Protein AF-A0A3D3F2E3-F1 (afdb_monomer)

Mean predicted aligned error: 3.45 Å

Secondary structure (DSSP, 8-state):
-EEEEEEESS-SS---S-EEEEEE-----TT----------HHHH-EE-TTS-EEPPPEEEEEEEESSTT---SEEEEEE-

Foldseek 3Di:
DKWKWKDFPDDLDDDDRIDTLDDDDDDADVPDDDDDDDDDDQQSQWDQHPVRDTGRDWGKMKMDGDPDDPDPPRIDMDTDD

Sequence (81 aa):
VVQLYTRQLTASVTRPVKELKGFRKIALKAGETQQVTFELTPEDLAFYGIEGKKKAEAGALKLWVAQHSADDTNEISFSIQ

Nearest PDB structures (foldseek):
  5tf0-assembly1_B  TM=9.674E-01  e=1.748E-05  Bacteroides intestinalis DSM 17393
  6r5r-assembly1_A  TM=9.659E-01  e=1.983E-05  Pseudomonas aeruginosa PAO1
  6r5i-assembly1_B  TM=9.660E-01  e=2.397E-05  Pseudomonas aeruginosa PAO1
  6r5n-assembly1_A  TM=9.622E-01  e=2.553E-05  Pseudomonas aeruginosa PAO1
  7eap-assembly1_A  TM=9.028E-01  e=6.396E-04  Aspergillus oryzae RIB40

pLDDT: mean 93.15, std 3.34, range [78.19, 97.69]

Structure (mmCIF, N/CA/C/O backbone):
data_AF-A0A3D3F2E3-F1
#
_entry.id   AF-A0A3D3F2E3-F1
#
loop_
_atom_site.group_PDB
_atom_site.id
_atom_site.type_symbol
_atom_site.label_atom_id
_atom_site.label_alt_id
_atom_site.label_comp_id
_atom_site.label_asym_id
_atom_site.label_entity_id
_atom_site.label_seq_id
_atom_site.pdbx_PDB_ins_code
_atom_site.Cartn_x
_atom_site.Cartn_y
_atom_site.Cartn_z
_atom_site.occupancy
_atom_site.B_iso_or_equiv
_atom_site.auth_seq_id
_atom_site.auth_comp_id
_atom_site.auth_asym_id
_atom_site.auth_atom_id
_atom_site.pdbx_PDB_model_num
ATOM 1 N N . VAL A 1 1 ? -10.404 -1.984 10.174 1.00 93.62 1 VAL A N 1
ATOM 2 C CA . VAL A 1 1 ? -9.107 -2.476 9.639 1.00 93.62 1 VAL A CA 1
ATOM 3 C C . VAL A 1 1 ? -8.514 -1.351 8.823 1.00 93.62 1 VAL A C 1
ATOM 5 O O . VAL A 1 1 ? -9.259 -0.763 8.055 1.00 93.62 1 VAL A O 1
ATOM 8 N N . VAL A 1 2 ? -7.238 -1.031 9.015 1.00 96.19 2 VAL A N 1
ATOM 9 C CA . VAL A 1 2 ? -6.534 0.001 8.236 1.00 96.19 2 VAL A CA 1
ATOM 10 C C . VAL A 1 2 ? -5.766 -0.689 7.115 1.00 96.19 2 VAL A C 1
ATOM 12 O O . VAL A 1 2 ? -5.094 -1.689 7.378 1.00 96.19 2 VAL A O 1
ATOM 15 N N . GLN A 1 3 ? -5.890 -0.205 5.882 1.00 97.12 3 GLN A N 1
ATOM 16 C CA . GLN A 1 3 ? -5.350 -0.853 4.684 1.00 97.12 3 GLN A CA 1
ATOM 17 C C . GLN A 1 3 ? -4.422 0.103 3.933 1.00 97.12 3 GLN A C 1
ATOM 19 O O . GLN A 1 3 ? -4.703 1.293 3.848 1.00 97.12 3 GLN A O 1
ATOM 24 N N . LEU A 1 4 ? -3.323 -0.427 3.400 1.00 96.81 4 LEU A N 1
ATOM 25 C CA . LEU A 1 4 ? -2.325 0.299 2.625 1.00 96.81 4 LEU A CA 1
ATOM 26 C C . LEU A 1 4 ? -2.384 -0.147 1.168 1.00 96.81 4 LEU A C 1
ATOM 28 O O . LEU A 1 4 ? -2.110 -1.313 0.868 1.00 96.81 4 LEU A O 1
ATOM 32 N N . TYR A 1 5 ? -2.670 0.789 0.271 1.00 96.88 5 TYR A N 1
ATOM 33 C CA . TYR A 1 5 ? -2.678 0.554 -1.168 1.00 96.88 5 TYR A CA 1
ATOM 34 C C . TYR A 1 5 ? -1.591 1.342 -1.874 1.00 96.88 5 TYR A C 1
ATOM 36 O O . TYR A 1 5 ? -1.274 2.458 -1.472 1.00 96.88 5 TYR A O 1
ATOM 44 N N . THR A 1 6 ? -1.087 0.795 -2.976 1.00 95.81 6 THR A N 1
ATOM 45 C CA . THR A 1 6 ? -0.181 1.498 -3.888 1.00 95.81 6 THR A CA 1
ATOM 46 C C . THR A 1 6 ? -0.647 1.385 -5.329 1.00 95.81 6 THR A C 1
ATOM 48 O O . THR A 1 6 ? -1.227 0.371 -5.723 1.00 95.81 6 THR A O 1
ATOM 51 N N . ARG A 1 7 ? -0.321 2.387 -6.138 1.00 94.94 7 ARG A N 1
ATOM 52 C CA . ARG A 1 7 ? -0.489 2.386 -7.590 1.00 94.94 7 ARG A CA 1
ATOM 53 C C . ARG A 1 7 ? 0.773 2.918 -8.223 1.00 94.94 7 ARG A C 1
ATOM 55 O O . ARG A 1 7 ? 1.211 4.015 -7.893 1.00 94.94 7 ARG A O 1
ATOM 62 N N . GLN A 1 8 ? 1.294 2.188 -9.191 1.00 92.94 8 GLN A N 1
ATOM 63 C CA . GLN A 1 8 ? 2.384 2.682 -10.009 1.00 92.94 8 GLN A CA 1
ATOM 64 C C . GLN A 1 8 ? 1.820 3.401 -11.235 1.00 92.94 8 GLN A C 1
ATOM 66 O O . GLN A 1 8 ? 1.013 2.830 -11.967 1.00 92.94 8 GLN A O 1
ATOM 71 N N . LEU A 1 9 ? 2.185 4.675 -11.417 1.00 90.94 9 LEU A N 1
ATOM 72 C CA . LEU A 1 9 ? 1.682 5.500 -12.522 1.00 90.94 9 LEU A CA 1
ATOM 73 C C . LEU A 1 9 ? 2.428 5.221 -13.826 1.00 90.94 9 LEU A C 1
ATOM 75 O O . LEU A 1 9 ? 1.819 5.251 -14.893 1.00 90.94 9 LEU A O 1
ATOM 79 N N . THR A 1 10 ? 3.717 4.902 -13.717 1.00 85.44 10 THR A N 1
ATOM 80 C CA . THR A 1 10 ? 4.582 4.561 -14.847 1.00 85.44 10 THR A CA 1
ATOM 81 C C . THR A 1 10 ? 5.309 3.258 -14.542 1.00 85.44 10 THR A C 1
ATOM 83 O O . THR A 1 10 ? 6.035 3.169 -13.553 1.00 85.44 10 THR A O 1
ATOM 86 N N . ALA A 1 11 ? 5.091 2.248 -15.379 1.00 87.31 11 ALA A N 1
ATOM 87 C CA . ALA A 1 11 ? 5.722 0.937 -15.287 1.00 87.31 11 ALA A CA 1
ATOM 88 C C . ALA A 1 11 ? 5.930 0.366 -16.694 1.00 87.31 11 ALA A C 1
ATOM 90 O O . ALA A 1 11 ? 5.165 0.675 -17.611 1.00 87.31 11 ALA A O 1
ATOM 91 N N . SER A 1 12 ? 6.933 -0.494 -16.855 1.00 88.31 12 SER A N 1
ATOM 92 C CA . SER A 1 12 ? 7.227 -1.186 -18.117 1.00 88.31 12 SER A CA 1
ATOM 93 C C . SER A 1 12 ? 6.124 -2.148 -18.573 1.00 88.31 12 SER A C 1
ATOM 95 O O . SER A 1 12 ? 6.050 -2.492 -19.751 1.00 88.31 12 SER A O 1
ATOM 97 N N . VAL A 1 13 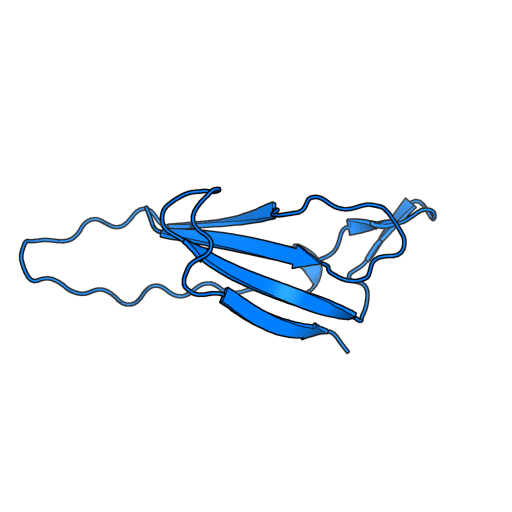? 5.251 -2.574 -17.655 1.00 90.62 13 VAL A N 1
ATOM 98 C CA . VAL A 1 13 ? 4.098 -3.443 -17.925 1.00 90.62 13 VAL A CA 1
ATOM 99 C C . VAL A 1 13 ? 2.833 -2.869 -17.300 1.00 90.62 13 VAL A C 1
ATOM 101 O O . VAL A 1 13 ? 2.886 -2.075 -16.362 1.00 90.62 13 VAL A O 1
ATOM 104 N N . THR A 1 14 ? 1.675 -3.302 -17.800 1.00 90.94 14 THR A N 1
ATOM 105 C CA . THR A 1 14 ? 0.387 -2.914 -17.211 1.00 90.94 14 THR A CA 1
ATOM 106 C C . THR A 1 14 ? 0.294 -3.426 -15.777 1.00 90.94 14 THR A C 1
ATOM 108 O O . THR A 1 14 ? 0.509 -4.610 -15.517 1.00 90.94 14 THR A O 1
ATOM 111 N N . ARG A 1 15 ? -0.051 -2.531 -14.848 1.00 91.44 15 ARG A N 1
ATOM 112 C CA . ARG A 1 15 ? -0.209 -2.835 -13.423 1.00 91.44 15 ARG A CA 1
ATOM 113 C C . ARG A 1 15 ? -1.631 -2.529 -12.940 1.00 91.44 15 ARG A C 1
ATOM 115 O O . ARG A 1 15 ? -2.312 -1.702 -13.550 1.00 91.44 15 ARG A O 1
ATOM 122 N N . PRO A 1 16 ? -2.092 -3.166 -11.849 1.00 91.94 16 PRO A N 1
ATOM 123 C CA . PRO A 1 16 ? -3.368 -2.836 -11.229 1.00 91.94 16 PRO A CA 1
ATOM 124 C C . PRO A 1 16 ? -3.459 -1.362 -10.822 1.00 91.94 16 PRO A C 1
ATOM 126 O O . PRO A 1 16 ? -2.480 -0.742 -10.406 1.00 91.94 16 PRO A O 1
ATOM 129 N N . VAL A 1 17 ? -4.675 -0.815 -10.880 1.00 92.62 17 VAL A N 1
ATOM 130 C CA . VAL A 1 17 ? -4.958 0.567 -10.460 1.00 92.62 17 VAL A CA 1
ATOM 131 C C . VAL A 1 17 ? -4.753 0.755 -8.955 1.00 92.62 17 VAL A C 1
ATOM 133 O O . VAL A 1 17 ? -4.376 1.839 -8.538 1.00 92.62 17 VAL A O 1
ATOM 136 N N . LYS A 1 18 ? -4.969 -0.280 -8.139 1.00 94.19 18 LYS A N 1
ATOM 137 C CA . LYS A 1 18 ? -4.607 -0.308 -6.718 1.00 94.19 18 LYS A CA 1
ATOM 138 C C . LYS A 1 18 ? -4.182 -1.717 -6.334 1.00 94.19 18 LYS A C 1
ATOM 140 O O . LYS A 1 18 ? -4.884 -2.680 -6.631 1.00 94.19 18 LYS A O 1
ATOM 145 N N . GLU A 1 19 ? -3.067 -1.823 -5.630 1.00 95.50 19 GLU A N 1
ATOM 146 C CA . GLU A 1 19 ? -2.567 -3.067 -5.052 1.00 95.50 19 GLU A CA 1
ATOM 147 C C . GLU A 1 19 ? -2.521 -2.946 -3.533 1.00 95.50 19 GLU A C 1
ATOM 149 O O . GLU A 1 19 ? -1.949 -1.988 -3.018 1.00 95.50 19 GLU A O 1
ATOM 154 N N . LEU A 1 20 ? -3.099 -3.911 -2.813 1.00 96.12 20 LEU A N 1
ATOM 155 C CA . LEU A 1 20 ? -2.987 -3.978 -1.357 1.00 96.12 20 LEU A CA 1
ATOM 156 C C . LEU A 1 20 ? -1.563 -4.412 -0.986 1.00 96.12 20 LEU A 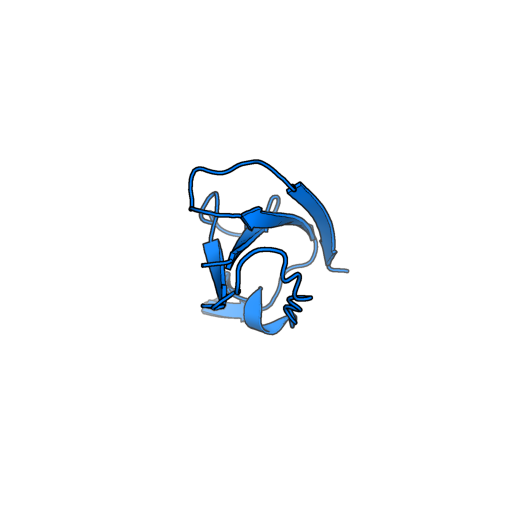C 1
ATOM 158 O O . LEU A 1 20 ? -1.154 -5.522 -1.321 1.00 96.12 20 LEU A O 1
ATOM 162 N N . LYS A 1 21 ? -0.825 -3.552 -0.284 1.00 95.44 21 LYS A N 1
ATOM 163 C CA . LYS A 1 21 ? 0.536 -3.841 0.199 1.00 95.44 21 LYS A CA 1
ATOM 164 C C . LYS A 1 21 ? 0.577 -4.253 1.657 1.00 95.44 21 LYS A C 1
ATOM 166 O O . LYS A 1 21 ? 1.462 -4.991 2.066 1.00 95.44 21 LYS A O 1
ATOM 171 N N . GLY A 1 22 ? -0.406 -3.834 2.441 1.00 95.75 22 GLY A N 1
ATOM 172 C CA . GLY A 1 22 ? -0.481 -4.233 3.835 1.00 95.75 22 GLY A CA 1
ATOM 173 C C . GLY A 1 22 ? -1.808 -3.878 4.468 1.00 95.75 22 GLY A C 1
ATOM 174 O O . GLY A 1 22 ? -2.569 -3.059 3.964 1.00 95.75 22 GLY A O 1
ATOM 175 N N . PHE A 1 23 ? -2.086 -4.495 5.609 1.00 96.69 23 PHE A N 1
ATOM 176 C CA . PHE A 1 23 ? -3.202 -4.108 6.456 1.00 96.69 23 PHE A CA 1
ATOM 177 C C . PHE A 1 23 ? -2.855 -4.322 7.928 1.00 96.69 23 PHE A C 1
ATOM 179 O O . PHE A 1 23 ? -1.959 -5.097 8.282 1.00 96.69 23 PHE A O 1
ATOM 186 N N . ARG A 1 24 ? -3.569 -3.615 8.799 1.00 96.56 24 ARG A N 1
ATOM 187 C CA . ARG A 1 24 ? -3.497 -3.762 10.253 1.00 96.56 24 ARG A CA 1
ATOM 188 C C . ARG A 1 24 ? -4.910 -3.824 10.819 1.00 96.56 24 ARG A C 1
ATOM 190 O O . ARG A 1 24 ? -5.744 -2.944 10.585 1.0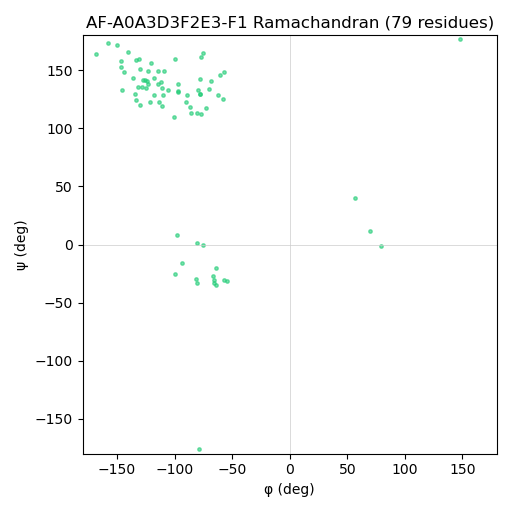0 96.56 24 ARG A O 1
ATOM 197 N N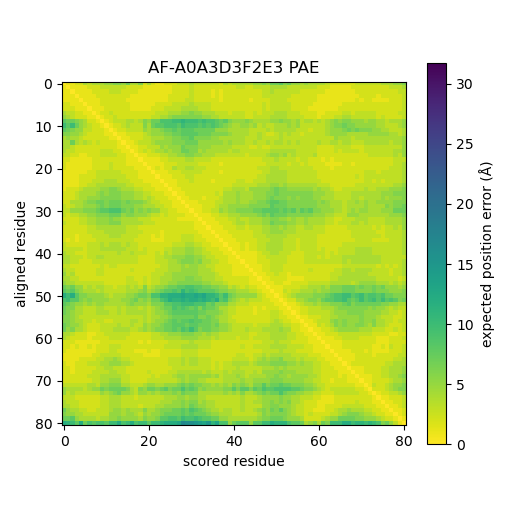 . LYS A 1 25 ? -5.196 -4.895 11.558 1.00 95.94 25 LYS A N 1
ATOM 198 C CA . LYS A 1 25 ? -6.400 -4.989 12.386 1.00 95.94 25 LYS A CA 1
ATOM 199 C C . LYS A 1 25 ? -6.062 -4.370 13.737 1.00 95.94 25 LYS A C 1
ATOM 201 O O . LYS A 1 25 ? -5.155 -4.847 14.406 1.00 95.94 25 LYS A O 1
ATOM 206 N N . ILE A 1 26 ? -6.772 -3.308 14.093 1.00 95.19 26 ILE A N 1
ATOM 207 C CA . ILE A 1 26 ? -6.632 -2.618 15.375 1.00 95.19 26 ILE A CA 1
ATOM 208 C C . ILE A 1 26 ? -7.960 -2.708 16.118 1.00 95.19 26 ILE A C 1
ATOM 210 O O . ILE A 1 26 ? -9.022 -2.673 15.489 1.00 95.19 26 ILE A O 1
ATOM 214 N N . ALA A 1 27 ? -7.887 -2.854 17.435 1.00 95.50 27 ALA A N 1
ATOM 215 C CA . ALA A 1 27 ? -9.024 -2.741 18.331 1.00 95.50 27 ALA A CA 1
ATOM 216 C C . ALA A 1 27 ? -8.837 -1.453 19.132 1.00 95.50 27 ALA A C 1
ATOM 218 O O . ALA A 1 27 ? -7.766 -1.245 19.689 1.00 95.50 27 ALA A O 1
ATOM 219 N N . LEU A 1 28 ? -9.860 -0.604 19.157 1.00 96.00 28 LEU A N 1
ATOM 220 C CA . LEU A 1 28 ? -9.852 0.666 19.878 1.00 96.00 28 LEU A CA 1
ATOM 221 C C . LEU A 1 28 ? -11.015 0.678 20.862 1.00 96.00 28 LEU A C 1
ATOM 223 O O . LEU A 1 28 ? -12.128 0.268 20.517 1.00 96.00 28 LEU A O 1
ATOM 227 N N . LYS A 1 29 ? -10.773 1.165 22.075 1.00 97.56 29 LYS A N 1
ATOM 228 C CA . LYS A 1 29 ? -11.839 1.524 23.013 1.00 97.56 29 LYS A CA 1
ATOM 229 C C . LYS A 1 29 ? -12.483 2.848 22.598 1.00 97.56 29 LYS A C 1
ATOM 231 O O . LYS A 1 29 ? -11.937 3.614 21.806 1.00 97.56 29 LYS A O 1
ATOM 236 N N . ALA A 1 30 ? -13.655 3.140 23.160 1.00 97.38 30 ALA A N 1
ATOM 237 C CA . ALA A 1 30 ? -14.306 4.429 22.952 1.00 97.38 30 ALA A CA 1
ATOM 238 C C . ALA A 1 30 ? -13.381 5.578 23.398 1.00 97.38 30 ALA A C 1
ATOM 240 O O . ALA A 1 30 ? -12.904 5.585 24.531 1.00 97.38 30 ALA A O 1
ATOM 241 N N . GLY A 1 31 ? -13.119 6.524 22.492 1.00 97.56 31 GLY A N 1
ATOM 242 C CA . GLY A 1 31 ? -12.218 7.659 22.724 1.00 97.56 31 GLY A CA 1
ATOM 243 C C . GLY A 1 31 ? -10.721 7.348 22.596 1.00 97.56 31 GLY A C 1
ATOM 244 O O . GLY A 1 31 ? -9.909 8.259 22.730 1.00 97.56 31 GLY A O 1
ATOM 245 N N . GLU A 1 32 ? -10.332 6.100 22.321 1.00 97.69 32 GLU A N 1
ATOM 246 C CA . GLU A 1 32 ? -8.929 5.733 22.117 1.00 97.69 32 GLU A CA 1
ATOM 247 C C . GLU A 1 32 ? -8.441 6.145 20.722 1.00 97.69 32 GLU A C 1
ATOM 249 O O . GLU A 1 32 ? -9.161 6.041 19.729 1.00 97.69 32 GLU A O 1
ATOM 254 N N . THR A 1 33 ? -7.188 6.590 20.644 1.00 96.50 33 THR A N 1
ATOM 255 C CA . THR A 1 33 ? -6.485 6.867 19.387 1.00 96.50 33 THR A CA 1
ATOM 256 C C . THR A 1 33 ? -5.187 6.076 19.365 1.00 96.50 33 THR A C 1
ATOM 258 O O . THR A 1 33 ? -4.447 6.072 20.345 1.00 96.50 33 THR A O 1
ATOM 261 N N . GLN A 1 34 ? -4.894 5.435 18.235 1.00 95.62 34 GLN A N 1
ATOM 262 C CA . GLN A 1 34 ? -3.673 4.662 18.044 1.00 95.62 34 GLN A CA 1
ATOM 263 C C . GLN A 1 34 ? -2.962 5.098 16.764 1.00 95.62 34 GLN A C 1
ATOM 265 O O . GLN A 1 34 ? -3.587 5.241 15.713 1.00 95.62 34 GLN A O 1
ATOM 270 N N . GLN A 1 35 ? -1.641 5.265 16.844 1.00 96.31 35 GLN A N 1
ATOM 271 C CA . GLN A 1 35 ? -0.806 5.479 15.668 1.00 96.31 35 GLN A CA 1
ATOM 272 C C . GLN A 1 35 ? -0.572 4.147 14.947 1.00 96.31 35 GLN A C 1
ATOM 274 O O . GLN A 1 35 ? -0.169 3.157 15.559 1.00 96.31 35 GLN A O 1
ATOM 279 N N . VAL A 1 36 ? -0.814 4.129 13.637 1.00 94.88 36 VAL A N 1
ATOM 280 C CA . VAL A 1 36 ? -0.544 2.974 12.776 1.00 94.88 36 VAL A CA 1
ATOM 281 C C . VAL A 1 36 ? 0.569 3.342 11.809 1.00 94.88 36 VAL A C 1
ATOM 283 O O . VAL A 1 36 ? 0.433 4.291 11.042 1.00 94.88 36 VAL A O 1
ATOM 286 N N . THR A 1 37 ? 1.643 2.559 11.829 1.00 95.25 37 THR A N 1
ATOM 287 C CA . THR A 1 37 ? 2.789 2.734 10.936 1.00 95.25 37 THR A CA 1
ATOM 288 C C . THR A 1 37 ? 2.847 1.581 9.946 1.00 95.25 37 THR A C 1
ATOM 290 O O . THR A 1 37 ? 2.714 0.411 10.320 1.00 95.25 37 THR A O 1
ATOM 293 N N . PHE A 1 38 ? 3.063 1.922 8.681 1.00 94.69 38 PHE A N 1
ATOM 294 C CA . PHE A 1 38 ? 3.422 0.974 7.642 1.00 94.69 38 PHE A CA 1
ATOM 295 C C . PHE A 1 38 ? 4.830 1.283 7.157 1.00 94.69 38 PHE A C 1
ATOM 297 O O . PHE A 1 38 ? 5.179 2.443 6.959 1.00 94.69 38 PHE A O 1
ATOM 304 N N . GLU A 1 39 ? 5.609 0.232 6.952 1.00 93.75 39 GLU A N 1
ATOM 305 C CA . GLU A 1 39 ? 6.918 0.307 6.325 1.00 93.75 39 GLU A CA 1
ATOM 306 C C . GLU A 1 39 ? 6.788 -0.244 4.907 1.00 93.75 39 GLU A C 1
ATOM 308 O O . GLU A 1 39 ? 6.142 -1.273 4.700 1.00 93.75 39 GLU A O 1
ATOM 313 N N . LEU A 1 40 ? 7.343 0.483 3.940 1.00 90.81 40 LEU A N 1
ATOM 314 C CA . LEU A 1 40 ? 7.408 0.066 2.548 1.00 90.81 40 LEU A CA 1
ATOM 315 C C . LEU A 1 40 ? 8.865 0.030 2.126 1.00 90.81 40 LEU A C 1
ATOM 317 O O . LEU A 1 40 ? 9.564 1.043 2.174 1.00 90.81 40 LEU A O 1
ATOM 321 N N . THR A 1 41 ? 9.293 -1.134 1.672 1.00 91.31 41 THR A N 1
ATOM 322 C CA . THR A 1 41 ? 10.605 -1.348 1.078 1.00 91.31 41 THR A CA 1
ATOM 323 C C . THR A 1 41 ? 10.490 -1.356 -0.448 1.00 91.31 41 THR A C 1
ATOM 325 O O . THR A 1 41 ? 9.413 -1.615 -0.997 1.00 91.31 41 THR A O 1
ATOM 328 N N . PRO A 1 42 ? 11.591 -1.128 -1.184 1.00 89.19 42 PRO A N 1
ATOM 329 C CA . PRO A 1 42 ? 11.593 -1.319 -2.632 1.00 89.19 42 PRO A CA 1
ATOM 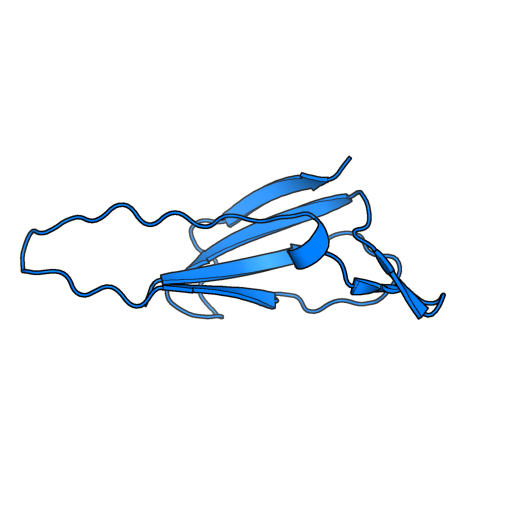330 C C . PRO A 1 42 ? 11.125 -2.721 -3.047 1.00 89.19 42 PRO A C 1
ATOM 332 O O . PRO A 1 42 ? 10.490 -2.875 -4.087 1.00 89.19 42 PRO A O 1
ATOM 335 N N . GLU A 1 43 ? 11.375 -3.748 -2.231 1.00 91.06 43 GLU A N 1
AT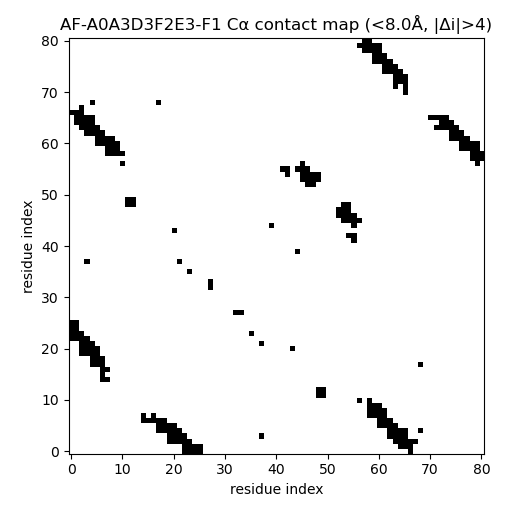OM 336 C CA . GLU A 1 43 ? 10.940 -5.111 -2.530 1.00 91.06 43 GLU A CA 1
ATOM 337 C C . GLU A 1 43 ? 9.409 -5.271 -2.539 1.00 91.06 43 GLU A C 1
ATOM 339 O O . GLU A 1 43 ? 8.883 -6.016 -3.372 1.00 91.06 43 GLU A O 1
ATOM 344 N N . ASP A 1 44 ? 8.687 -4.529 -1.694 1.00 92.00 44 ASP A N 1
ATOM 345 C CA . ASP A 1 44 ? 7.214 -4.516 -1.664 1.00 92.00 44 ASP A CA 1
ATOM 346 C C . ASP A 1 44 ? 6.613 -3.899 -2.937 1.00 92.00 44 ASP A C 1
ATOM 348 O O . ASP A 1 44 ? 5.485 -4.208 -3.349 1.00 92.00 44 ASP A O 1
ATOM 352 N N . LEU A 1 45 ? 7.375 -3.011 -3.576 1.00 91.62 45 LEU A N 1
ATOM 353 C CA . LEU A 1 45 ? 6.997 -2.296 -4.794 1.00 91.62 45 LEU A CA 1
ATOM 354 C C . LEU A 1 45 ? 7.476 -3.020 -6.059 1.00 91.62 45 LEU A C 1
ATOM 356 O O . LEU A 1 45 ? 6.961 -2.753 -7.148 1.00 91.62 45 LEU A O 1
ATOM 360 N N . ALA A 1 46 ? 8.410 -3.962 -5.911 1.00 92.19 46 ALA A N 1
ATOM 361 C CA . ALA A 1 46 ? 8.993 -4.717 -7.002 1.00 92.19 46 ALA A CA 1
ATOM 362 C C . ALA A 1 46 ? 7.989 -5.672 -7.657 1.00 92.19 46 ALA A C 1
ATOM 364 O O . ALA A 1 46 ? 7.196 -6.351 -7.001 1.00 92.19 46 ALA A O 1
ATOM 365 N N . PHE A 1 47 ? 8.068 -5.764 -8.979 1.00 91.56 47 PHE A N 1
ATOM 366 C CA . PHE A 1 47 ? 7.228 -6.634 -9.794 1.00 91.56 47 PHE A CA 1
ATOM 367 C C . PHE A 1 47 ? 8.047 -7.258 -10.923 1.00 91.56 47 PHE A C 1
ATOM 369 O O . PHE A 1 47 ? 9.176 -6.848 -11.197 1.00 91.56 47 PHE A O 1
ATOM 376 N N . TYR A 1 48 ? 7.484 -8.285 -11.556 1.00 91.56 48 TYR A N 1
ATOM 377 C CA . TYR A 1 48 ? 8.096 -8.930 -12.711 1.00 91.56 48 TYR A CA 1
ATOM 378 C C . TYR A 1 48 ? 7.819 -8.111 -13.971 1.00 91.56 48 TYR A C 1
ATOM 380 O O . TYR A 1 48 ? 6.672 -7.995 -14.400 1.00 91.56 48 TYR A O 1
ATOM 388 N N . GLY A 1 49 ? 8.876 -7.539 -14.547 1.00 89.19 49 GLY A N 1
ATOM 389 C CA . GLY A 1 49 ? 8.810 -6.903 -15.862 1.00 89.19 49 GLY A CA 1
ATOM 390 C C . GLY A 1 49 ? 8.849 -7.923 -17.006 1.00 89.19 49 GLY A C 1
ATOM 391 O O . GLY A 1 49 ? 8.921 -9.132 -16.785 1.00 89.19 49 GLY A O 1
ATOM 392 N N . ILE A 1 50 ? 8.882 -7.424 -18.245 1.00 88.38 50 ILE A N 1
ATOM 393 C CA . ILE A 1 50 ? 8.924 -8.238 -19.481 1.00 88.38 50 ILE A CA 1
ATOM 394 C C . ILE A 1 50 ? 10.129 -9.197 -19.503 1.00 88.38 50 ILE A C 1
ATOM 396 O O . ILE A 1 50 ? 10.049 -10.299 -20.032 1.00 88.38 50 ILE A O 1
ATOM 400 N N . GLU A 1 51 ? 11.237 -8.804 -18.873 1.00 89.50 51 GLU A N 1
ATOM 401 C CA . GLU A 1 51 ? 12.471 -9.595 -18.780 1.00 89.50 51 GLU A CA 1
ATOM 402 C C . GLU A 1 51 ? 12.390 -10.757 -17.768 1.00 89.50 51 GLU A C 1
ATOM 404 O O . GLU A 1 51 ? 13.383 -11.450 -17.552 1.00 89.50 51 GLU A O 1
ATOM 409 N N . GLY A 1 52 ? 11.258 -10.936 -17.074 1.00 89.00 52 GLY A N 1
ATOM 410 C CA . GLY A 1 52 ? 11.086 -11.970 -16.046 1.00 89.00 52 GLY A CA 1
ATOM 411 C C . GLY A 1 52 ? 11.886 -11.725 -14.761 1.00 89.00 52 GLY A C 1
ATOM 412 O O . GLY A 1 52 ? 11.980 -12.609 -13.912 1.00 89.00 52 GLY A O 1
ATOM 413 N N . LYS A 1 53 ? 12.459 -10.529 -14.586 1.00 90.62 53 LYS A N 1
ATOM 414 C CA . LYS A 1 53 ? 13.188 -10.129 -13.375 1.00 90.62 53 LYS A CA 1
ATOM 415 C C . LYS A 1 53 ? 12.278 -9.331 -12.445 1.00 90.62 53 LYS A C 1
ATOM 417 O O . LYS A 1 53 ? 11.635 -8.380 -12.890 1.00 90.62 53 LYS A O 1
ATOM 422 N N . LYS A 1 54 ? 12.262 -9.692 -11.157 1.00 91.94 54 LYS A N 1
ATOM 423 C CA . LYS A 1 54 ? 11.585 -8.921 -10.106 1.00 91.94 54 LYS A CA 1
ATOM 424 C C . LYS A 1 54 ? 12.447 -7.708 -9.755 1.00 91.94 54 LYS A C 1
ATOM 426 O O . LYS A 1 54 ? 13.535 -7.873 -9.209 1.00 91.94 54 LYS A O 1
ATOM 431 N N . LYS A 1 55 ? 11.978 -6.504 -10.077 1.00 91.75 55 LYS A N 1
ATOM 432 C CA . LYS A 1 55 ? 12.657 -5.245 -9.733 1.00 91.75 55 LYS A CA 1
ATOM 433 C C . LYS A 1 55 ? 11.645 -4.159 -9.388 1.00 91.75 55 LYS A C 1
ATOM 435 O O . LYS A 1 55 ? 10.528 -4.166 -9.901 1.00 91.75 55 LYS A O 1
ATOM 440 N N . ALA A 1 56 ? 12.032 -3.252 -8.496 1.00 91.00 56 ALA A N 1
ATOM 441 C CA . ALA A 1 56 ? 11.334 -1.985 -8.338 1.00 91.00 56 ALA A CA 1
ATOM 442 C C . ALA A 1 56 ? 11.772 -1.072 -9.480 1.00 91.00 56 ALA A C 1
ATOM 444 O O . ALA A 1 56 ? 12.967 -0.943 -9.746 1.00 91.00 56 ALA A O 1
ATOM 445 N N . GLU A 1 57 ? 10.811 -0.483 -10.178 1.00 90.62 57 GLU A N 1
ATOM 446 C CA . GLU A 1 57 ? 11.109 0.480 -11.233 1.00 90.62 57 GLU A CA 1
ATOM 447 C C . GLU A 1 57 ? 10.988 1.897 -10.684 1.00 90.62 57 GLU A C 1
ATOM 449 O O . GLU A 1 57 ? 10.052 2.201 -9.939 1.00 90.62 57 GLU A O 1
ATOM 454 N N . ALA A 1 58 ? 11.933 2.753 -11.075 1.00 90.94 58 ALA A N 1
ATOM 455 C CA . ALA A 1 58 ? 11.861 4.179 -10.810 1.00 90.94 58 ALA A CA 1
ATOM 456 C C . ALA A 1 58 ? 10.614 4.777 -11.474 1.00 90.94 58 ALA A C 1
ATOM 458 O O . ALA A 1 58 ? 10.194 4.357 -12.558 1.00 90.94 58 ALA A O 1
ATOM 459 N N . GLY A 1 59 ? 10.020 5.771 -10.825 1.00 90.56 59 GLY A N 1
ATOM 460 C CA . GLY A 1 59 ? 8.811 6.414 -11.325 1.00 90.56 59 GLY A CA 1
ATOM 461 C C . GLY A 1 59 ? 7.887 6.902 -10.225 1.00 90.56 59 GLY A C 1
ATOM 462 O O . GLY A 1 59 ? 8.140 6.716 -9.035 1.00 90.56 59 GLY A O 1
ATOM 463 N N . ALA A 1 60 ? 6.802 7.547 -10.653 1.00 92.81 60 ALA A N 1
ATOM 464 C CA . ALA A 1 60 ? 5.798 8.090 -9.755 1.00 92.81 60 ALA A CA 1
ATOM 465 C C . ALA A 1 60 ? 4.841 6.994 -9.266 1.00 92.81 60 ALA A C 1
ATOM 467 O O . ALA A 1 60 ? 4.307 6.194 -10.047 1.00 92.81 60 ALA A O 1
ATOM 468 N N . LEU A 1 61 ? 4.601 6.988 -7.961 1.00 93.94 61 LEU A N 1
ATOM 469 C CA . LEU A 1 61 ? 3.652 6.127 -7.283 1.00 93.94 61 LEU A CA 1
ATOM 470 C C . LEU A 1 61 ? 2.646 6.964 -6.503 1.00 93.94 61 LEU A C 1
ATOM 472 O O . LEU A 1 61 ? 2.950 8.035 -5.980 1.00 93.94 61 LEU A O 1
ATOM 476 N N . LYS A 1 62 ? 1.443 6.414 -6.392 1.00 95.69 62 LYS A N 1
ATOM 477 C CA . LYS A 1 62 ? 0.419 6.862 -5.457 1.00 95.69 62 LYS A CA 1
ATOM 478 C C . LYS A 1 62 ? 0.241 5.834 -4.353 1.00 95.69 62 LYS A C 1
ATOM 480 O O . LYS A 1 62 ? 0.395 4.633 -4.591 1.00 95.69 62 LYS A O 1
ATOM 485 N N . LEU A 1 63 ? -0.115 6.308 -3.172 1.00 95.62 63 LEU A N 1
ATOM 486 C CA . LEU A 1 63 ? -0.344 5.517 -1.977 1.00 95.62 63 LEU A CA 1
ATOM 487 C C . LEU A 1 63 ? -1.605 5.996 -1.271 1.00 95.62 63 LEU A C 1
ATOM 489 O O . LEU A 1 63 ? -1.865 7.194 -1.228 1.00 95.62 63 LEU A O 1
ATOM 493 N N . TRP A 1 64 ? -2.356 5.061 -0.696 1.00 96.81 64 TRP A N 1
ATOM 494 C CA . TRP A 1 64 ? -3.534 5.357 0.117 1.00 96.81 64 TRP A CA 1
ATOM 495 C C . TRP A 1 64 ? -3.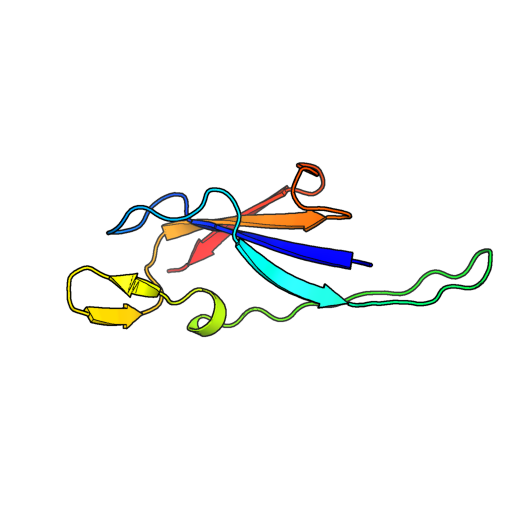482 4.582 1.423 1.00 96.81 64 TRP A C 1
ATOM 497 O O . TRP A 1 64 ? -3.225 3.374 1.422 1.00 96.81 64 TRP A O 1
ATOM 507 N N . VAL A 1 65 ? -3.801 5.266 2.519 1.00 96.12 65 VAL A N 1
ATOM 508 C CA . VAL A 1 65 ? -4.214 4.624 3.769 1.00 96.12 65 VAL A CA 1
ATOM 509 C C . VAL A 1 65 ? -5.732 4.719 3.846 1.00 96.12 65 VAL A C 1
ATOM 511 O O . VAL A 1 65 ? -6.287 5.802 4.009 1.00 96.12 65 VAL A O 1
ATOM 514 N N . ALA A 1 66 ? -6.395 3.578 3.697 1.00 95.94 66 ALA A N 1
ATOM 515 C CA . ALA A 1 66 ? -7.810 3.501 3.357 1.00 95.94 66 ALA A CA 1
ATOM 516 C C . ALA A 1 66 ? -8.573 2.502 4.236 1.00 95.94 66 ALA A C 1
ATOM 518 O O . ALA A 1 66 ? -8.000 1.563 4.807 1.00 95.94 66 ALA A O 1
ATOM 519 N N . GLN A 1 67 ? -9.892 2.676 4.315 1.00 94.75 67 GLN A N 1
ATOM 520 C CA . GLN A 1 67 ? -10.779 1.745 5.023 1.00 94.75 67 GLN A CA 1
ATOM 521 C C . GLN A 1 67 ? -11.135 0.510 4.180 1.00 94.75 67 GLN A C 1
ATOM 523 O O . GLN A 1 67 ? -11.338 -0.573 4.736 1.00 94.75 67 GLN A O 1
ATOM 528 N N . HIS A 1 68 ? -11.178 0.653 2.851 1.00 95.00 68 HIS A N 1
ATOM 529 C CA . HIS A 1 68 ? -11.477 -0.397 1.867 1.00 95.00 68 HIS A CA 1
ATOM 530 C C . HIS A 1 68 ? -10.912 -0.045 0.475 1.00 95.00 68 HIS A C 1
ATOM 532 O O . HIS A 1 68 ? -10.443 1.064 0.255 1.00 95.00 68 HIS A O 1
ATOM 538 N N . SER A 1 69 ? -10.985 -0.952 -0.505 1.00 94.69 69 SER A N 1
ATOM 539 C CA . SER A 1 69 ? -10.346 -0.768 -1.826 1.00 94.69 69 SER A CA 1
ATOM 540 C C . SER A 1 69 ? -10.896 0.404 -2.649 1.00 94.69 69 SER A C 1
ATOM 542 O O . SER A 1 69 ? -10.137 1.077 -3.349 1.00 94.69 69 SER A O 1
ATOM 544 N N . ALA A 1 70 ? -12.199 0.672 -2.544 1.00 95.44 70 ALA A N 1
ATOM 545 C CA . ALA A 1 70 ? -12.869 1.776 -3.237 1.00 95.44 70 ALA A CA 1
ATOM 546 C C . ALA A 1 70 ? -12.695 3.147 -2.552 1.00 95.44 70 ALA A C 1
ATOM 548 O O . ALA A 1 70 ? -13.264 4.129 -3.005 1.00 95.44 70 ALA A O 1
ATOM 549 N N . ASP A 1 71 ? -11.960 3.219 -1.438 1.00 94.75 71 ASP A N 1
ATOM 550 C CA . ASP A 1 71 ? -11.727 4.474 -0.723 1.00 94.75 71 ASP A CA 1
ATOM 551 C C . ASP A 1 71 ? -10.522 5.180 -1.359 1.00 94.75 71 ASP A C 1
ATOM 553 O O . ASP A 1 71 ? -9.403 4.658 -1.364 1.00 94.75 71 ASP A O 1
ATOM 557 N N . ASP A 1 72 ? -10.790 6.324 -1.983 1.00 92.62 72 ASP A N 1
ATOM 558 C CA . ASP A 1 72 ? -9.809 7.177 -2.661 1.00 92.62 72 ASP A CA 1
ATOM 559 C C . ASP A 1 72 ? -9.343 8.353 -1.782 1.00 92.62 72 ASP A C 1
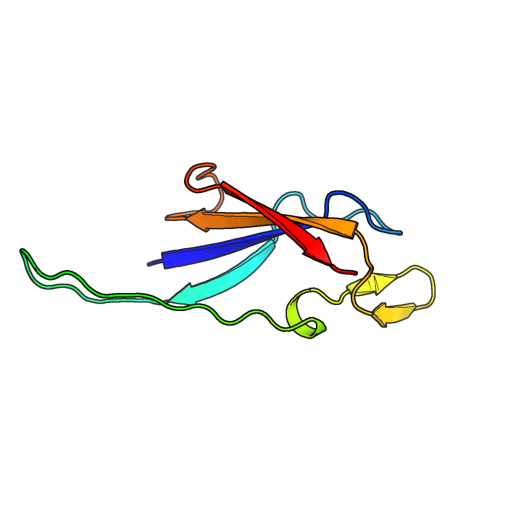ATOM 561 O O . ASP A 1 72 ? -8.624 9.236 -2.254 1.00 92.62 72 ASP A O 1
ATOM 565 N N . THR A 1 73 ? -9.729 8.381 -0.503 1.00 91.75 73 THR A N 1
ATOM 566 C CA . THR A 1 73 ? -9.280 9.403 0.449 1.00 91.75 73 THR A CA 1
ATOM 567 C C . THR A 1 73 ? -7.849 9.136 0.934 1.00 91.75 73 THR A C 1
ATOM 569 O O . THR A 1 73 ? -7.326 8.029 0.806 1.00 91.75 73 THR A O 1
ATOM 572 N N . ASN A 1 74 ? -7.189 10.163 1.484 1.00 92.50 74 ASN A N 1
ATOM 573 C CA . ASN A 1 74 ? -5.811 10.089 2.002 1.00 92.50 74 ASN A CA 1
ATOM 574 C C . ASN A 1 74 ? -4.773 9.610 0.968 1.00 92.50 74 ASN A C 1
ATOM 576 O O . ASN A 1 74 ? -3.869 8.833 1.288 1.00 92.50 74 ASN A O 1
ATOM 580 N N . GLU A 1 75 ? -4.912 10.078 -0.276 1.00 95.25 75 GLU A N 1
ATOM 581 C CA . GLU A 1 75 ? -3.921 9.860 -1.328 1.00 95.25 75 GLU A CA 1
ATOM 582 C C . GLU A 1 75 ? -2.644 10.664 -1.054 1.00 95.25 75 GLU A C 1
ATOM 584 O O . GLU A 1 75 ? -2.688 11.865 -0.783 1.00 95.25 75 GLU A O 1
ATOM 589 N N . ILE A 1 76 ? -1.496 10.011 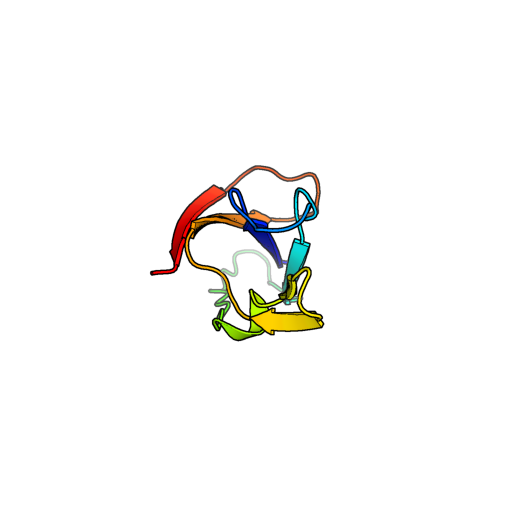-1.207 1.00 94.94 76 ILE A N 1
ATOM 590 C CA . ILE A 1 76 ? -0.177 10.642 -1.228 1.00 94.94 76 ILE A CA 1
ATOM 591 C C . ILE A 1 76 ? 0.550 10.190 -2.493 1.00 94.94 76 ILE A C 1
ATOM 593 O O . ILE A 1 76 ? 0.452 9.033 -2.897 1.00 94.94 76 ILE A O 1
ATOM 597 N N . SER A 1 77 ? 1.294 11.101 -3.118 1.00 93.94 77 SER A N 1
ATOM 598 C CA . SER A 1 77 ? 2.148 10.796 -4.269 1.00 93.94 77 SER A CA 1
ATOM 599 C C . SER A 1 77 ? 3.621 10.935 -3.899 1.00 93.94 77 SER A C 1
ATOM 601 O O . SER A 1 77 ? 3.999 11.873 -3.199 1.00 93.94 77 SER A O 1
ATOM 603 N N . PHE A 1 78 ? 4.454 10.021 -4.387 1.00 90.81 78 PHE A N 1
ATOM 604 C CA . PHE A 1 78 ? 5.911 10.072 -4.249 1.00 90.81 78 PHE A CA 1
ATOM 605 C C . PHE A 1 78 ? 6.584 9.396 -5.449 1.00 90.81 78 PHE A C 1
ATOM 607 O O . PHE A 1 78 ? 5.911 8.771 -6.266 1.00 90.81 78 PHE A O 1
ATOM 614 N N . SER A 1 79 ? 7.908 9.508 -5.559 1.00 89.19 79 SER A N 1
ATOM 615 C CA . SER A 1 79 ? 8.672 8.870 -6.635 1.00 89.19 79 SER A CA 1
ATOM 616 C C . SER A 1 79 ? 9.791 8.004 -6.078 1.00 89.19 79 SER A C 1
ATOM 618 O O . SER A 1 79 ? 10.445 8.383 -5.108 1.00 89.19 79 SER A O 1
ATOM 620 N N . ILE A 1 80 ? 10.024 6.860 -6.718 1.00 85.81 80 ILE A N 1
ATOM 621 C CA . ILE A 1 80 ? 11.226 6.046 -6.513 1.00 85.81 80 ILE A CA 1
ATOM 622 C C . ILE A 1 80 ? 12.279 6.550 -7.503 1.00 85.81 80 ILE A C 1
ATOM 624 O O . ILE A 1 80 ? 11.962 6.705 -8.688 1.00 85.81 80 ILE A O 1
ATOM 628 N N . GLN A 1 81 ? 13.483 6.847 -7.006 1.00 78.19 81 GLN A N 1
ATOM 629 C CA . GLN A 1 81 ? 14.643 7.239 -7.814 1.00 78.19 81 GLN A CA 1
ATOM 630 C C . GLN A 1 81 ? 15.460 6.023 -8.241 1.00 78.19 81 GLN A C 1
ATOM 632 O O . GLN A 1 81 ? 15.528 5.057 -7.448 1.00 78.19 81 GLN A O 1
#

Radius of gyration: 14.52 Å; Cα contacts (8 Å, |Δi|>4): 134; chains: 1; bounding box: 29×23×42 Å

Solvent-accessible surface area (backbone atoms only — not comparable to full-atom values): 5216 Å² total; per-residue (Å²): 91,48,32,34,33,38,25,68,77,50,67,97,54,96,69,63,83,66,39,83,77,48,72,47,84,74,88,72,59,94,91,58,84,81,91,82,85,84,88,84,55,63,73,79,65,32,42,70,41,94,86,71,47,76,44,57,71,59,36,47,33,39,35,28,62,22,77,50,92,88,49,77,54,66,67,48,76,52,68,48,122